Protein 6INR (pdb70)

Sequence (144 aa):
SSRQPVYHNLTIEENIINLKQKIYDNATKITNIDKGLQGSITDDQKENLLKLKENYKQLIDNQKEQLKTYKNLLNNLTIEENIINLKQKIYDNATKITNIDKGLQGSITDDQKENLLKLKENYKQLIDNQKEQLKTYKNLLNDL

Radius of gyration: 22.45 Å; Cα contacts (8 Å, |Δi|>4): 87; chains: 2; bounding box: 36×28×85 Å

B-factor: mean 47.73, std 20.03, range [15.82, 145.02]

Nearest PDB structures (foldseek):
  6inr-assembly2_B  TM=1.015E+00  e=3.223E-08  Candidatus Phytoplasma australasiaticum subsp. taiwanense
  6inr-assembly1_A  TM=9.803E-01  e=4.678E-07  Candidatus Phytoplasma australasiaticum subsp. taiwanense
  4afl-assembly2_F  TM=9.039E-01  e=8.551E-01  Homo sapiens
  5n5e-assembly1_e  TM=9.532E-01  e=1.110E+00  Pyrococcus furiosus COM1
  4wpe-assembly1_A-2  TM=5.723E-01  e=4.369E+00  Saccharomyces cerevisiae S288C

Solvent-accessible surface area: 10390 Å² total; per-residue (Å²): 171,99,166,100,67,109,155,53,34,112,60,12,83,114,54,15,96,69,10,69,103,119,0,49,87,15,0,14,79,4,2,26,8,9,91,30,30,129,44,121,50,86,112,102,82,98,83,78,39,75,110,68,44,80,77,46,84,102,79,5,85,70,18,75,122,82,12,162,77,53,131,127,88,55,117,161,66,53,0,87,78,9,12,107,67,13,99,93,115,28,150,66,17,42,57,99,18,90,94,19,53,165,28,32,158,45,122,52,91,112,107,94,93,94,82,42,74,116,83,43,83,84,40,101,97,78,25,83,84,18,120,113,51,25,136,65,9,113,78,24,41,112,34,69

Secondary structure (DSSP, 8-state):
----HHHHHHHHHHHHHHHHHHHHHHHHHHHHHHHHHHSS--SHHHHHHHHHHHHHHHHHHHHHHHHHHHHHH--/---HHHHHHHHHHHHHHHHHHHHHHHHHHHSS--SHHHHHHHHHHHHHHHHHHHHHHHHHHHHHHHHT-

Foldseek 3Di:
DPDDQVVQQVVLVVVLVVLVVLLVVLVVVLVVLVVVCPDDDDVVSNVVSVVSNVVSVVVNVVSVVVSVVSVVPRD/DDDLVVVLVVLVVLLVVLVVVLVVLVVVCPDDDDVVSNVVSVVSNVVSVVVSVVSVVVSVVSVVVVVVD

Structure (mmCIF, N/CA/C/O backbone):
data_6INR
#
_entry.id   6INR
#
_cell.length_a   65.006
_cell.length_b   65.006
_cell.length_c   193.432
_cell.angle_alpha   90.00
_cell.angle_beta   90.00
_cell.angle_gamma   120.00
#
_symmetry.space_group_name_H-M   'P 63 2 2'
#
loop_
_entity.id
_entity.type
_entity.pdbx_description
1 polymer 'Putative effector, AYWB SAP54-like protein'
2 non-polymer 'CADMIUM ION'
3 water water
#
loop_
_atom_site.group_PDB
_atom_site.id
_atom_site.type_symbol
_atom_site.label_atom_id
_atom_site.label_alt_id
_atom_site.label_comp_id
_atom_site.label_asym_id
_atom_site.label_entity_id
_atom_site.label_seq_id
_atom_site.pdbx_PDB_ins_code
_atom_site.Cartn_x
_atom_site.Cartn_y
_atom_site.Cartn_z
_atom_site.occupancy
_atom_site.B_iso_or_equiv
_atom_site.auth_seq_id
_atom_site.auth_comp_id
_atom_site.auth_asym_id
_atom_site.auth_atom_id
_atom_site.pdbx_PDB_model_num
ATOM 1 N N . SER A 1 12 ? -11.362 31.282 74.260 1.00 82.44 9 SER A N 1
ATOM 2 C CA . SER A 1 12 ? -10.101 31.783 73.604 1.00 83.26 9 SER A CA 1
ATOM 3 C C . SER A 1 12 ? -9.418 30.724 72.727 1.00 81.81 9 SER A C 1
ATOM 4 O O . SER A 1 12 ? -8.213 30.800 72.468 1.00 77.53 9 SER A O 1
ATOM 7 N N . SER A 1 13 ? -10.207 29.761 72.255 1.00 82.38 10 SER A N 1
ATOM 8 C CA . SER A 1 13 ? -9.677 28.640 71.440 1.00 81.69 10 SER A CA 1
ATOM 9 C C . SER A 1 13 ? -10.533 28.229 70.232 1.00 77.43 10 SER A C 1
ATOM 10 O O . SER A 1 13 ? -10.038 28.147 69.097 1.00 75.29 10 SER A O 1
ATOM 13 N N . ARG A 1 14 ? -11.799 27.931 70.485 1.00 69.64 11 ARG A N 1
ATOM 14 C CA . ARG A 1 14 ? -12.689 27.476 69.406 1.00 64.18 11 ARG A CA 1
ATOM 15 C C . ARG A 1 14 ? -13.264 28.642 68.621 1.00 54.13 11 ARG A C 1
ATOM 16 O O . ARG A 1 14 ? -14.134 29.358 69.100 1.00 51.69 11 ARG A O 1
ATOM 24 N N . GLN A 1 15 ? -12.743 28.805 67.411 1.00 46.41 12 GLN A N 1
ATOM 25 C CA . GLN A 1 15 ? -13.156 29.867 66.466 1.00 39.64 12 GLN A CA 1
ATOM 26 C C . GLN A 1 15 ? -13.428 29.262 65.069 1.00 37.03 12 GLN A C 1
ATOM 27 O O . GLN A 1 15 ? -12.628 29.386 64.137 1.00 34.13 12 GLN A O 1
ATOM 33 N N . PRO A 1 16 ? -14.567 28.591 64.926 1.00 33.89 13 PRO A N 1
ATOM 34 C CA . PRO A 1 16 ? -14.871 27.882 63.708 1.00 33.12 13 PRO A CA 1
ATOM 35 C C . PRO A 1 16 ? -14.944 28.743 62.439 1.00 32.07 13 PRO A C 1
ATOM 36 O O . PRO A 1 16 ? -14.415 28.333 61.416 1.00 32.74 13 PRO A O 1
ATOM 40 N N . VAL A 1 17 ? -15.601 29.897 62.482 1.00 30.10 14 VAL A N 1
ATOM 41 C CA . VAL A 1 17 ? -15.632 30.777 61.283 1.00 29.59 14 VAL A CA 1
ATOM 42 C C . VAL A 1 17 ? -14.219 31.152 60.815 1.00 28.51 14 VAL A C 1
ATOM 43 O O . VAL A 1 17 ? -13.892 30.973 59.649 1.00 26.81 14 VAL A O 1
ATOM 47 N N . TYR A 1 18 ? -13.397 31.662 61.725 1.00 27.53 15 TYR A N 1
ATOM 48 C CA . TYR A 1 18 ? -11.960 31.901 61.444 1.00 27.42 15 TYR A CA 1
ATOM 49 C C . TYR A 1 18 ? -11.297 30.682 60.788 1.00 27.96 15 TYR A C 1
ATOM 50 O O . TYR A 1 18 ? -10.654 30.772 59.726 1.00 26.31 15 TYR A O 1
ATOM 59 N N . HIS A 1 19 ? -11.487 29.540 61.430 1.00 27.41 16 HIS A N 1
ATOM 60 C CA . HIS A 1 19 ? -10.846 28.292 61.019 1.00 28.23 16 HIS A CA 1
ATOM 61 C C . HIS A 1 19 ? -11.228 27.985 59.564 1.00 25.81 16 HIS A C 1
ATOM 62 O O . HIS A 1 19 ? -10.396 27.637 58.736 1.00 22.38 16 HIS A O 1
ATOM 69 N N . ASN A 1 20 ? -12.499 28.176 59.265 1.00 25.07 17 ASN A N 1
ATOM 70 C CA . ASN A 1 20 ? -13.025 27.907 57.922 1.00 26.12 17 ASN A CA 1
ATOM 71 C C . ASN A 1 20 ? -12.590 28.877 56.842 1.00 23.48 17 ASN A C 1
ATOM 72 O O . ASN A 1 20 ? -12.490 28.500 55.695 1.00 23.14 17 ASN A O 1
ATOM 77 N N . LEU A 1 21 ? -12.355 30.129 57.194 1.00 21.56 18 LEU A N 1
ATOM 78 C CA . LEU A 1 21 ? -11.906 31.112 56.173 1.00 20.65 18 LEU A CA 1
ATOM 79 C C . LEU A 1 21 ? -10.470 30.763 55.823 1.00 18.93 18 LEU A C 1
ATOM 80 O O . LEU A 1 21 ? -10.065 30.766 54.680 1.00 18.49 18 LEU A O 1
ATOM 85 N N . THR A 1 22 ? -9.736 30.342 56.816 1.00 17.71 19 THR A N 1
ATOM 86 C CA . THR A 1 22 ? -8.383 29.902 56.566 1.00 17.65 19 THR A CA 1
ATOM 87 C C . THR A 1 22 ? -8.359 28.666 55.663 1.00 19.14 19 THR A C 1
ATOM 88 O O . THR A 1 22 ? -7.560 28.593 54.732 1.00 18.32 19 THR A O 1
ATOM 92 N N . ILE A 1 23 ? -9.235 27.702 55.930 1.00 21.05 20 ILE A N 1
ATOM 93 C CA . ILE A 1 23 ? -9.251 26.460 55.111 1.00 22.61 20 ILE A CA 1
ATOM 94 C C . ILE A 1 23 ? -9.714 26.777 53.691 1.00 22.79 20 ILE A C 1
ATOM 95 O O . ILE A 1 23 ? -9.072 26.391 52.735 1.00 22.86 20 ILE A O 1
ATOM 100 N N . GLU A 1 24 ? -10.828 27.476 53.572 1.00 23.88 21 GLU A N 1
ATOM 101 C CA . GLU A 1 24 ? -11.338 27.875 52.259 1.00 26.51 21 GLU A CA 1
ATOM 102 C C . GLU A 1 24 ? -10.298 28.557 51.391 1.00 26.62 21 GLU A C 1
ATOM 103 O O . GLU A 1 24 ? -10.251 28.308 50.191 1.00 27.13 21 GLU A O 1
ATOM 109 N N . GLU A 1 25 ? -9.469 29.411 51.986 1.00 24.71 22 GLU A N 1
ATOM 110 C CA . GLU A 1 25 ? -8.433 30.105 51.227 1.00 23.38 22 GLU A CA 1
ATOM 111 C C . GLU A 1 25 ? -7.413 29.092 50.723 1.00 21.38 22 GLU A C 1
ATOM 112 O O . GLU A 1 25 ? -6.932 29.158 49.605 1.00 19.74 22 GLU A O 1
ATOM 118 N N . ASN A 1 26 ? -7.060 28.172 51.589 1.00 20.73 23 ASN A N 1
ATOM 119 C CA . ASN A 1 26 ? -6.156 27.066 51.228 1.00 19.81 23 ASN A CA 1
ATOM 120 C C . ASN A 1 26 ? -6.702 26.231 50.074 1.00 19.35 23 ASN A C 1
ATOM 121 O O . ASN A 1 26 ? -5.973 25.778 49.189 1.00 17.42 23 ASN A O 1
ATOM 126 N N . ILE A 1 27 ? -8.007 26.085 50.069 1.00 19.53 24 ILE A N 1
ATOM 127 C CA . ILE A 1 27 ? -8.658 25.296 49.034 1.00 20.85 24 ILE A CA 1
ATOM 128 C C . ILE A 1 27 ? -8.674 25.959 47.653 1.00 21.80 24 ILE A C 1
ATOM 129 O O . ILE A 1 27 ? -8.277 25.358 46.637 1.00 21.54 24 ILE A O 1
ATOM 134 N N . ILE A 1 28 ? -9.148 27.195 47.607 1.00 21.32 25 ILE A N 1
ATOM 135 C CA . ILE A 1 28 ? -9.089 27.975 46.362 1.00 22.19 25 ILE A CA 1
ATOM 136 C C . ILE A 1 28 ? -7.690 28.084 45.783 1.00 21.35 25 ILE A C 1
ATOM 137 O O . ILE A 1 28 ? -7.500 28.021 44.571 1.00 20.46 25 ILE A O 1
ATOM 142 N N . ASN A 1 29 ? -6.714 28.286 46.649 1.00 21.47 26 ASN A N 1
ATOM 143 C CA . ASN A 1 29 ? -5.350 28.435 46.176 1.00 23.25 26 ASN A CA 1
ATOM 144 C C . ASN A 1 29 ? -4.893 27.118 45.596 1.00 22.13 26 ASN A C 1
ATOM 145 O O . ASN A 1 29 ? -4.242 27.072 44.573 1.00 20.34 26 ASN A O 1
ATOM 150 N N . LEU A 1 30 ? -5.291 26.046 46.262 1.00 22.63 27 LEU A N 1
ATOM 151 C CA . LEU A 1 30 ? -4.971 24.686 45.800 1.00 22.37 27 LEU A CA 1
ATOM 152 C C . LEU A 1 30 ? -5.601 24.375 44.442 1.00 21.84 27 LEU A C 1
ATOM 153 O O . LEU A 1 30 ? -4.965 23.822 43.560 1.00 20.64 27 LEU A O 1
ATOM 158 N N . LYS A 1 31 ? -6.867 24.700 44.311 1.00 21.09 28 LYS A N 1
ATOM 159 C CA . LYS A 1 31 ? -7.558 24.587 43.033 1.00 22.21 28 LYS A CA 1
ATOM 160 C C . LYS A 1 31 ? -6.955 25.425 41.902 1.00 22.14 28 LYS A C 1
ATOM 161 O O . LYS A 1 31 ? -6.947 25.007 40.734 1.00 21.03 28 LYS A O 1
ATOM 167 N N . GLN A 1 32 ? -6.476 26.622 42.223 1.00 22.24 29 GLN A N 1
ATOM 168 C CA . GLN A 1 32 ? -5.811 27.432 41.191 1.00 21.75 29 GLN A CA 1
ATOM 169 C C . GLN A 1 32 ? -4.518 26.786 40.757 1.00 20.50 29 GLN A C 1
ATOM 170 O O . GLN A 1 32 ? -4.129 26.903 39.602 1.00 20.44 29 GLN A O 1
ATOM 176 N N . LYS A 1 33 ? -3.822 26.156 41.694 1.00 19.09 30 LYS A N 1
ATOM 177 C CA . LYS A 1 33 ? -2.584 25.445 41.368 1.00 19.27 30 LYS A CA 1
ATOM 178 C C . LYS A 1 33 ? -2.871 24.241 40.448 1.00 19.31 30 LYS A C 1
ATOM 179 O O . LYS A 1 33 ? -2.166 23.963 39.487 1.00 19.21 30 LYS A O 1
ATOM 185 N N . ILE A 1 34 ? -3.922 23.526 40.757 1.00 19.23 31 ILE A N 1
ATOM 186 C CA . ILE A 1 34 ? -4.291 22.370 39.963 1.00 19.47 31 ILE A CA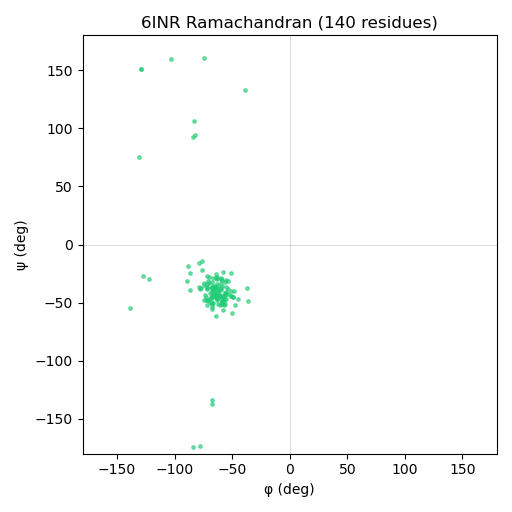 1
ATOM 187 C C . ILE A 1 34 ? -4.650 22.827 38.555 1.00 18.89 31 ILE A C 1
ATOM 188 O O . ILE A 1 34 ? -4.252 22.223 37.562 1.00 17.85 31 ILE A O 1
ATOM 193 N N . TYR A 1 35 ? -5.436 23.889 38.486 1.00 18.65 32 TYR A N 1
ATOM 194 C CA . TYR A 1 35 ? -5.793 24.488 37.175 1.00 17.86 32 TYR A CA 1
ATOM 195 C C . TYR A 1 35 ? -4.563 24.878 36.375 1.00 17.34 32 TYR A C 1
ATOM 196 O O . TYR A 1 35 ? -4.484 24.615 35.201 1.00 17.06 32 TYR A O 1
ATOM 205 N N . ASP A 1 36 ? -3.577 25.464 37.028 1.00 18.14 33 ASP A N 1
ATOM 206 C CA . ASP A 1 36 ? -2.372 25.929 36.314 1.00 19.57 33 ASP A CA 1
ATOM 207 C C . ASP A 1 36 ? -1.487 24.788 35.936 1.00 19.09 33 ASP A C 1
ATOM 208 O O . ASP A 1 36 ? -0.799 24.827 34.912 1.00 19.39 33 ASP A O 1
ATOM 213 N N . ASN A 1 37 ? -1.457 23.781 36.794 1.00 18.95 34 ASN A N 1
ATOM 214 C CA . ASN A 1 37 ? -0.664 22.579 36.476 1.00 18.82 34 ASN A CA 1
ATOM 215 C C . ASN A 1 37 ? -1.293 21.838 35.280 1.00 18.15 34 ASN A C 1
ATOM 216 O O . ASN A 1 37 ? -0.604 21.334 34.396 1.00 15.82 34 ASN A O 1
ATOM 221 N N . ALA A 1 38 ? -2.621 21.862 35.255 1.00 18.71 35 ALA A N 1
ATOM 222 C CA . ALA A 1 38 ? -3.404 21.258 34.174 1.00 19.62 35 ALA A CA 1
ATOM 223 C C . ALA A 1 38 ? -3.188 21.984 32.867 1.00 21.05 35 ALA A C 1
ATOM 224 O O . ALA A 1 38 ? -3.186 21.384 31.796 1.00 24.05 35 ALA A O 1
ATOM 226 N N . THR A 1 39 ? -3.060 23.292 32.969 1.00 21.80 36 THR A N 1
ATOM 227 C CA . THR A 1 39 ? -2.669 24.147 31.845 1.00 21.40 36 THR A CA 1
ATOM 228 C C . THR A 1 39 ? -1.268 23.786 31.375 1.00 21.57 36 THR A C 1
ATOM 229 O O . THR A 1 39 ? -1.007 23.670 30.193 1.00 22.41 36 THR A O 1
ATOM 233 N N . LYS A 1 40 ? -0.371 23.629 32.320 1.00 23.54 37 LYS A N 1
ATOM 234 C CA . LYS A 1 40 ? 1.024 23.295 32.014 1.00 27.01 37 LYS A CA 1
ATOM 235 C C . LYS A 1 40 ? 1.064 22.023 31.165 1.00 27.84 37 LYS A C 1
ATOM 236 O O . LYS A 1 40 ? 1.883 21.880 30.270 1.00 26.62 37 LYS A O 1
ATOM 242 N N . ILE A 1 41 ? 0.160 21.099 31.460 1.00 27.25 38 ILE A N 1
ATOM 243 C CA . ILE A 1 41 ? 0.184 19.787 30.795 1.00 25.24 38 ILE A CA 1
ATOM 244 C C . ILE A 1 41 ? -0.333 19.950 29.376 1.00 24.88 38 ILE A C 1
ATOM 245 O O . ILE A 1 41 ? 0.269 19.470 28.425 1.00 23.55 38 ILE A O 1
ATOM 250 N N . THR A 1 42 ? -1.456 20.631 29.227 1.00 25.15 39 THR A N 1
ATOM 251 C CA . THR A 1 42 ? -2.006 20.805 27.884 1.00 25.46 39 THR A CA 1
ATOM 252 C C . THR A 1 42 ? -1.013 21.521 26.951 1.00 26.46 39 THR A C 1
ATOM 253 O O . THR A 1 42 ? -1.009 21.300 25.729 1.00 26.94 39 THR A O 1
ATOM 257 N N . ASN A 1 43 ? -0.180 22.394 27.508 1.00 26.26 40 ASN A N 1
ATOM 258 C CA . ASN A 1 43 ? 0.831 23.096 26.655 1.00 25.36 40 ASN A CA 1
ATOM 259 C C . ASN A 1 43 ? 2.029 22.197 26.315 1.00 24.49 40 ASN A C 1
ATOM 260 O O . ASN A 1 43 ? 2.583 22.286 25.251 1.00 23.87 40 ASN A O 1
ATOM 265 N N . ILE A 1 44 ? 2.445 21.373 27.256 1.00 25.73 41 ILE A N 1
ATOM 266 C CA . ILE A 1 44 ? 3.437 20.295 26.986 1.00 27.92 41 ILE A CA 1
ATOM 267 C C . ILE A 1 44 ? 2.983 19.326 25.864 1.00 30.26 41 ILE A C 1
ATOM 268 O O . ILE A 1 44 ? 3.745 19.011 24.962 1.00 30.07 41 ILE A O 1
ATOM 273 N N . ASP A 1 45 ? 1.731 18.894 25.916 1.00 31.01 42 ASP A N 1
ATOM 274 C CA . ASP A 1 45 ? 1.148 18.127 24.821 1.00 32.34 42 ASP A CA 1
ATOM 275 C C . ASP A 1 45 ? 1.364 18.809 23.473 1.00 36.67 42 ASP A C 1
ATOM 276 O O . ASP A 1 45 ? 1.953 18.243 22.565 1.00 38.14 42 ASP A O 1
ATOM 281 N N . LYS A 1 46 ? 0.875 20.028 23.342 1.00 43.28 43 LYS A N 1
ATOM 282 C CA . LYS A 1 46 ? 1.159 20.850 22.139 1.00 45.00 43 LYS A CA 1
ATOM 283 C C . LYS A 1 46 ? 2.647 20.776 21.765 1.00 44.29 43 LYS A C 1
ATOM 284 O O . LYS A 1 46 ? 3.022 20.553 20.610 1.00 44.67 43 LYS A O 1
ATOM 290 N N . GLY A 1 47 ? 3.481 20.940 22.771 1.00 43.03 44 GLY A N 1
ATOM 291 C CA . GLY A 1 47 ? 4.934 20.970 22.578 1.00 47.79 44 GLY A CA 1
ATOM 292 C C . GLY A 1 47 ? 5.438 19.650 22.039 1.00 52.31 44 GLY A C 1
ATOM 293 O O . GLY A 1 47 ? 6.456 19.597 21.342 1.00 57.64 44 GLY A O 1
ATOM 294 N N . LEU A 1 48 ? 4.705 18.588 22.365 1.00 52.69 45 LEU A N 1
ATOM 295 C CA . LEU A 1 48 ? 5.040 17.214 21.933 1.00 50.78 45 LEU A CA 1
ATOM 296 C C . LEU A 1 48 ? 4.700 16.957 20.462 1.00 53.43 45 LEU A C 1
ATOM 297 O O . LEU A 1 48 ? 5.253 16.060 19.836 1.00 54.77 45 LEU A O 1
ATOM 302 N N . GLN A 1 49 ? 3.782 17.758 19.935 1.00 60.76 46 GLN A N 1
ATOM 303 C CA . GLN A 1 49 ? 3.349 17.702 18.503 1.00 61.70 46 GLN A CA 1
ATOM 304 C C . GLN A 1 49 ? 4.316 18.371 17.534 1.00 64.70 46 GLN A C 1
ATOM 305 O O . GLN A 1 49 ? 4.202 18.193 16.329 1.00 65.76 46 GLN A O 1
ATOM 311 N N . GLY A 1 50 ? 5.217 19.186 18.063 1.00 70.69 47 GLY A N 1
ATOM 312 C CA . GLY A 1 50 ? 6.119 19.992 17.223 1.00 74.18 47 GLY A CA 1
ATOM 313 C C . GLY A 1 50 ? 7.367 19.272 16.739 1.00 73.34 47 GLY A C 1
ATOM 314 O O . GLY A 1 50 ? 7.543 18.066 16.935 1.00 69.48 47 GLY A O 1
ATOM 315 N N . SER A 1 51 ? 8.220 20.049 16.085 1.00 75.02 48 SER A N 1
ATOM 316 C CA . SER A 1 51 ? 9.506 19.556 15.565 1.00 74.65 48 SER A CA 1
ATOM 317 C C . SER A 1 51 ? 10.558 19.544 16.671 1.00 72.99 48 SER A C 1
ATOM 318 O O . SER A 1 51 ? 11.229 20.547 16.950 1.00 65.33 48 SER A O 1
ATOM 321 N N . ILE A 1 52 ? 10.688 18.386 17.296 1.00 72.39 49 ILE A N 1
ATOM 322 C CA . ILE A 1 52 ? 11.586 18.237 18.437 1.00 72.75 49 ILE A CA 1
ATOM 323 C C . ILE A 1 52 ? 12.486 17.036 18.229 1.00 70.70 49 ILE A C 1
ATOM 324 O O . ILE A 1 52 ? 12.113 16.063 17.584 1.00 64.74 49 ILE A O 1
ATOM 329 N N . THR A 1 53 ? 13.667 17.118 18.815 1.00 73.34 50 THR A N 1
ATOM 330 C CA . THR A 1 53 ? 14.655 16.030 18.774 1.00 76.89 50 THR A CA 1
ATOM 331 C C . THR A 1 53 ? 14.151 14.827 19.571 1.00 82.24 50 THR A C 1
ATOM 332 O O . THR A 1 53 ? 13.000 14.398 19.440 1.00 86.24 50 THR A O 1
ATOM 336 N N . ASP A 1 54 ? 15.023 14.280 20.395 1.00 85.39 51 ASP A N 1
ATOM 337 C CA . ASP A 1 54 ? 14.672 13.125 21.214 1.00 89.23 51 ASP A CA 1
ATOM 338 C C . ASP A 1 54 ? 14.993 13.389 22.658 1.00 86.45 51 ASP A C 1
ATOM 339 O O . ASP A 1 54 ? 14.395 12.812 23.552 1.00 82.63 51 ASP A O 1
ATOM 344 N N . ASP A 1 55 ? 15.975 14.248 22.869 1.00 87.52 52 ASP A N 1
ATOM 345 C CA . ASP A 1 55 ? 16.283 14.745 24.208 1.00 89.67 52 ASP A CA 1
ATOM 346 C C . ASP A 1 55 ? 15.124 15.616 24.635 1.00 85.59 52 ASP A C 1
ATOM 347 O O . ASP A 1 55 ? 14.712 15.631 25.795 1.00 87.56 52 ASP A O 1
ATOM 352 N N . GLN A 1 56 ? 14.598 16.335 23.656 1.00 77.23 53 GLN A N 1
ATOM 353 C CA . GLN A 1 56 ? 13.470 17.245 23.880 1.00 74.77 53 GLN A CA 1
ATOM 354 C C . GLN A 1 56 ? 12.215 16.462 24.220 1.00 68.05 53 GLN A C 1
ATOM 355 O O . GLN A 1 56 ? 11.576 16.693 25.246 1.00 70.80 53 GLN A O 1
ATOM 361 N N . LYS A 1 57 ? 11.881 15.523 23.352 1.00 62.58 54 LYS A N 1
ATOM 362 C CA . LYS A 1 57 ? 10.723 14.642 23.570 1.00 61.41 54 LYS A CA 1
ATOM 363 C C . LYS A 1 57 ? 10.860 13.917 24.900 1.00 59.07 54 LYS A C 1
ATOM 364 O O . LYS A 1 57 ? 9.885 13.657 25.583 1.00 54.81 54 LYS A O 1
ATOM 370 N N . GLU A 1 58 ? 12.097 13.630 25.267 1.00 61.32 55 GLU A N 1
ATOM 371 C CA . GLU A 1 58 ? 12.393 12.861 26.481 1.00 64.20 55 GLU A CA 1
ATOM 372 C C . GLU A 1 58 ? 12.021 13.661 27.714 1.00 62.09 55 GLU A C 1
ATOM 373 O O . GLU A 1 58 ? 11.403 13.135 28.640 1.00 57.70 55 GLU A O 1
ATOM 379 N N . ASN A 1 59 ? 12.392 14.935 27.704 1.00 61.25 56 ASN A N 1
ATOM 380 C CA . ASN A 1 59 ? 12.132 15.847 28.853 1.00 58.31 56 ASN A CA 1
ATOM 381 C C . ASN A 1 59 ? 10.716 16.389 28.963 1.00 49.28 56 ASN A C 1
ATOM 382 O O . ASN A 1 59 ? 10.176 16.518 30.060 1.00 45.69 56 ASN A O 1
ATOM 387 N N . LEU A 1 60 ? 10.102 16.663 27.828 1.00 45.08 57 LEU A N 1
ATOM 388 C CA . LEU A 1 60 ? 8.674 17.007 27.829 1.00 45.06 57 LEU A CA 1
ATOM 389 C C . LEU A 1 60 ? 7.834 15.908 28.450 1.00 43.78 57 LEU A C 1
ATOM 390 O O . LEU A 1 60 ? 6.744 16.146 28.943 1.00 47.82 57 LEU A O 1
ATOM 395 N N . LEU A 1 61 ? 8.355 14.698 28.442 1.00 43.24 58 LEU A N 1
ATOM 396 C CA . LEU A 1 61 ? 7.580 13.557 28.945 1.00 41.85 58 LEU A CA 1
ATOM 397 C C . LEU A 1 61 ? 7.802 13.376 30.430 1.00 39.79 58 LEU A C 1
ATOM 398 O O . LEU A 1 61 ? 6.927 12.922 31.145 1.00 37.11 58 LEU A O 1
ATOM 403 N N . LYS A 1 62 ? 9.001 13.729 30.867 1.00 41.69 59 LYS A N 1
ATOM 404 C CA . LYS A 1 62 ? 9.359 13.731 32.298 1.00 46.06 59 LYS A CA 1
ATOM 405 C C . LYS A 1 62 ? 8.589 14.823 33.057 1.00 43.66 59 LYS A C 1
ATOM 406 O O . LYS A 1 62 ? 8.039 14.582 34.130 1.00 43.03 59 LYS A O 1
ATOM 412 N N . LEU A 1 63 ? 8.566 16.017 32.466 1.00 40.09 60 LEU A N 1
ATOM 413 C CA . LEU A 1 63 ? 7.794 17.159 32.992 1.00 37.52 60 LEU A CA 1
ATOM 414 C C . LEU A 1 63 ? 6.341 16.790 33.109 1.00 34.94 60 LEU A C 1
ATOM 415 O O . LEU A 1 63 ? 5.698 17.022 34.124 1.00 34.78 60 LEU A O 1
ATOM 420 N N . LYS A 1 64 ? 5.826 16.194 32.050 1.00 33.98 61 LYS A N 1
ATOM 421 C CA . LYS A 1 64 ? 4.408 15.871 32.015 1.00 34.54 61 LYS A CA 1
ATOM 422 C C . LYS A 1 64 ? 4.093 14.941 33.181 1.00 36.80 61 LYS A C 1
ATOM 423 O O . LYS A 1 64 ? 3.025 15.007 33.798 1.00 36.06 61 LYS A O 1
ATOM 429 N N . GLU A 1 65 ? 5.070 14.106 33.505 1.00 39.50 62 GLU A N 1
ATOM 430 C CA . GLU A 1 65 ? 4.894 13.104 34.560 1.00 40.99 62 GLU A CA 1
ATOM 431 C C . GLU A 1 65 ? 4.911 13.784 35.916 1.00 38.67 62 GLU A C 1
ATOM 432 O O . GLU A 1 65 ? 4.063 13.527 36.770 1.00 37.02 62 GLU A O 1
ATOM 438 N N . ASN A 1 66 ? 5.850 14.704 36.074 1.00 37.38 63 ASN A N 1
ATOM 439 C CA . ASN A 1 66 ? 5.938 15.510 37.306 1.00 36.19 63 ASN A CA 1
ATOM 440 C C . ASN A 1 66 ? 4.652 16.282 37.603 1.00 32.91 63 ASN A C 1
ATOM 441 O O . ASN A 1 66 ? 4.169 16.304 38.738 1.00 32.23 63 ASN A O 1
ATOM 446 N N . TYR A 1 67 ? 4.098 16.892 36.570 1.00 31.43 64 TYR A N 1
ATOM 447 C CA . TYR A 1 67 ? 2.843 17.652 36.703 1.00 32.17 64 TYR A CA 1
ATOM 448 C C . TYR A 1 67 ? 1.639 16.800 37.011 1.00 31.82 64 TYR A C 1
ATOM 449 O O . TYR A 1 67 ? 0.736 17.223 37.709 1.00 32.15 64 TYR A O 1
ATOM 458 N N . LYS A 1 68 ? 1.624 15.587 36.510 1.00 34.80 65 LYS A N 1
ATOM 459 C CA . LYS A 1 68 ? 0.496 14.687 36.803 1.00 37.86 65 LYS A CA 1
ATOM 460 C C . LYS A 1 68 ? 0.581 14.237 38.255 1.00 35.31 65 LYS A C 1
ATOM 461 O O . LYS A 1 68 ? -0.425 14.128 38.937 1.00 34.55 65 LYS A O 1
ATOM 467 N N . GLN A 1 69 ? 1.795 13.988 38.720 1.00 35.94 66 GLN A N 1
ATOM 468 C CA . GLN A 1 69 ? 2.014 13.566 40.124 1.00 37.50 66 GLN A CA 1
ATOM 469 C C . GLN A 1 69 ? 1.679 14.696 41.076 1.00 33.95 66 GLN A C 1
ATOM 470 O O . GLN A 1 69 ? 1.085 14.502 42.116 1.00 30.44 66 GLN A O 1
ATOM 476 N N . LEU A 1 70 ? 2.084 15.886 40.670 1.00 32.13 67 LEU A N 1
ATOM 477 C CA . LEU A 1 70 ? 1.790 17.130 41.390 1.00 28.81 67 LEU A CA 1
ATOM 478 C C . LEU A 1 70 ? 0.288 17.287 41.498 1.00 26.09 67 LEU A C 1
ATOM 479 O O . LEU A 1 70 ? -0.246 17.520 42.570 1.00 26.61 67 LEU A O 1
ATOM 484 N N . ILE A 1 71 ? -0.401 17.123 40.383 1.00 24.64 68 ILE A N 1
ATOM 485 C CA . ILE A 1 71 ? -1.855 17.303 40.377 1.00 25.12 68 ILE A CA 1
ATOM 486 C C . ILE A 1 71 ? -2.465 16.252 41.287 1.00 27.72 68 ILE A C 1
ATOM 487 O O . ILE A 1 71 ? -3.497 16.458 41.932 1.00 29.33 68 ILE A O 1
ATOM 492 N N . ASP A 1 72 ? -1.779 15.124 41.367 1.00 30.36 69 ASP A N 1
ATOM 493 C CA . ASP A 1 72 ? -2.285 13.949 42.087 1.00 32.31 69 ASP A CA 1
ATOM 494 C C . ASP A 1 72 ? -2.316 14.176 43.571 1.00 29.53 69 ASP A C 1
ATOM 495 O O . ASP A 1 72 ? -3.304 13.871 44.216 1.00 26.49 69 ASP A O 1
ATOM 500 N N . ASN A 1 73 ? -1.211 14.703 44.094 1.00 30.73 70 ASN A N 1
ATOM 501 C CA . ASN A 1 73 ? -1.108 15.107 45.518 1.00 32.34 70 ASN A CA 1
ATOM 502 C C . ASN A 1 73 ? -2.112 16.168 45.859 1.00 28.02 70 ASN A C 1
ATOM 503 O O . ASN A 1 73 ? -2.761 16.112 46.886 1.00 24.49 70 ASN A O 1
ATOM 508 N N . GLN A 1 74 ? -2.216 17.147 44.971 1.00 26.04 71 GLN A N 1
ATOM 509 C CA . GLN A 1 74 ? -3.037 18.326 45.246 1.00 24.52 71 GLN A CA 1
ATOM 510 C C . GLN A 1 74 ? -4.479 17.927 45.375 1.00 25.99 71 GLN A C 1
ATOM 511 O O . GLN A 1 74 ? -5.188 18.441 46.228 1.00 26.50 71 GLN A O 1
ATOM 517 N N . LYS A 1 75 ? -4.896 16.959 44.578 1.00 29.31 72 LYS A N 1
ATOM 518 C CA . LYS A 1 75 ? -6.268 16.438 44.722 1.00 32.64 72 LYS A CA 1
ATOM 519 C C . LYS A 1 75 ? -6.423 15.643 46.018 1.00 32.64 72 LYS A C 1
ATOM 520 O O . LYS A 1 75 ? -7.465 15.643 46.663 1.00 33.18 72 LYS A O 1
ATOM 526 N N . GLU A 1 76 ? -5.353 14.990 46.412 1.00 36.30 73 GLU A N 1
ATOM 527 C CA . GLU A 1 76 ? -5.279 14.362 47.752 1.00 40.44 73 GLU A CA 1
ATOM 528 C C . GLU A 1 76 ? -5.486 15.402 48.872 1.00 38.24 73 GLU A C 1
ATOM 529 O O . GLU A 1 76 ? -6.362 15.260 49.739 1.00 39.76 73 GLU A O 1
ATOM 535 N N . GLN A 1 77 ? -4.651 16.438 48.849 1.00 36.30 74 GLN A N 1
ATOM 536 C CA . GLN A 1 77 ? -4.708 17.542 49.850 1.00 35.82 74 GLN A CA 1
ATOM 537 C C . GLN A 1 77 ? -6.060 18.147 49.871 1.00 31.82 74 GLN A C 1
ATOM 538 O O . GLN A 1 77 ? -6.601 18.467 50.899 1.00 29.37 74 GLN A O 1
ATOM 544 N N . LEU A 1 78 ? -6.582 18.321 48.684 1.00 31.04 75 LEU A N 1
ATOM 545 C CA . LEU A 1 78 ? -7.881 18.932 48.508 1.00 35.17 75 LEU A CA 1
ATOM 546 C C . LEU A 1 78 ? -8.879 18.142 49.335 1.00 38.56 75 LEU A C 1
ATOM 547 O O . LEU A 1 78 ? -9.707 18.696 50.072 1.00 39.09 75 LEU A O 1
ATOM 552 N N . LYS A 1 79 ? -8.731 16.825 49.265 1.00 42.51 76 LYS A N 1
ATOM 553 C CA . LYS A 1 79 ? -9.632 15.910 49.992 1.00 43.39 76 LYS A CA 1
ATOM 554 C C . LYS A 1 79 ? -9.509 16.136 51.486 1.00 38.47 76 LYS A C 1
ATOM 555 O O . LYS A 1 79 ? -10.503 16.304 52.193 1.00 37.84 76 LYS A O 1
ATOM 561 N N . THR A 1 80 ? -8.272 16.125 51.952 1.00 33.77 77 THR A N 1
ATOM 562 C CA . THR A 1 80 ? -7.986 16.347 53.376 1.00 32.50 77 THR A CA 1
ATOM 563 C C . THR A 1 80 ? -8.520 17.701 53.867 1.00 35.14 77 THR A C 1
ATOM 564 O O . THR A 1 80 ? -9.105 17.803 54.954 1.00 35.41 77 THR A O 1
ATOM 568 N N . TYR A 1 81 ? -8.303 18.740 53.062 1.00 34.31 78 TYR A N 1
ATOM 569 C CA . TYR A 1 81 ? -8.771 20.099 53.429 1.00 34.50 78 TYR A CA 1
ATOM 570 C C . TYR A 1 81 ? -10.274 20.116 53.588 1.00 37.21 78 TYR A C 1
ATOM 571 O O . TYR A 1 81 ? -10.792 20.703 54.517 1.00 35.94 78 TYR A O 1
ATOM 580 N N . LYS A 1 82 ? -10.965 19.479 52.654 1.00 44.61 79 LYS A N 1
ATOM 581 C CA . LYS A 1 82 ? -12.448 19.403 52.710 1.00 49.85 79 LYS A CA 1
ATOM 582 C C . LYS A 1 82 ? -12.912 18.636 53.953 1.00 49.16 79 LYS A C 1
ATOM 583 O O . LYS A 1 82 ? -13.925 18.964 54.536 1.00 48.62 79 LYS A O 1
ATOM 589 N N . ASN A 1 83 ? -12.137 17.638 54.367 1.00 50.50 80 ASN A N 1
ATOM 590 C CA . ASN A 1 83 ? -12.423 16.887 55.617 1.00 52.15 80 ASN A CA 1
ATOM 591 C C . ASN A 1 83 ? -12.435 17.868 56.788 1.00 51.67 80 ASN A C 1
ATOM 592 O O . ASN A 1 83 ? -13.367 17.917 57.592 1.00 53.59 80 ASN A O 1
ATOM 597 N N . LEU A 1 84 ? -11.361 18.640 56.847 1.00 47.62 81 LEU A N 1
ATOM 598 C CA . LEU A 1 84 ? -11.114 19.613 57.932 1.00 45.89 81 LEU A CA 1
ATOM 599 C C . LEU A 1 84 ? -12.233 20.604 58.182 1.00 46.51 81 LEU A C 1
ATOM 600 O O . LEU A 1 84 ? -12.549 20.898 59.324 1.00 49.42 81 LEU A O 1
ATOM 605 N N . LEU A 1 85 ? -12.809 21.128 57.111 1.00 48.01 82 LEU A N 1
ATOM 606 C CA . LEU A 1 85 ? -13.831 22.205 57.225 1.00 48.11 82 LEU A CA 1
ATOM 607 C C . LEU A 1 85 ? -14.790 22.000 58.411 1.00 52.95 82 LEU A C 1
ATOM 608 O O . LEU A 1 85 ? -15.317 20.900 58.612 1.00 49.50 82 LEU A O 1
ATOM 613 N N . ASN A 1 86 ? -14.982 23.091 59.165 1.00 56.63 83 ASN A N 1
ATOM 614 C CA . ASN A 1 86 ? -15.841 23.164 60.386 1.00 56.68 83 ASN A CA 1
ATOM 615 C C . ASN A 1 86 ? -15.061 22.978 61.686 1.00 57.90 83 ASN A C 1
ATOM 616 O O . ASN A 1 86 ? -14.907 23.920 62.460 1.00 54.66 83 ASN A O 1
ATOM 621 N N . ASN B 1 20 ? 1.546 29.974 25.240 1.00 64.76 17 ASN B N 1
ATOM 622 C CA . ASN B 1 20 ? 0.973 29.458 26.515 1.00 61.97 17 ASN B CA 1
ATOM 623 C C . ASN B 1 20 ? -0.475 29.924 26.665 1.00 55.20 17 ASN B C 1
ATOM 624 O O . ASN B 1 20 ? -0.742 31.069 27.033 1.00 56.00 17 ASN B O 1
ATOM 629 N N . LEU B 1 21 ? -1.385 29.014 26.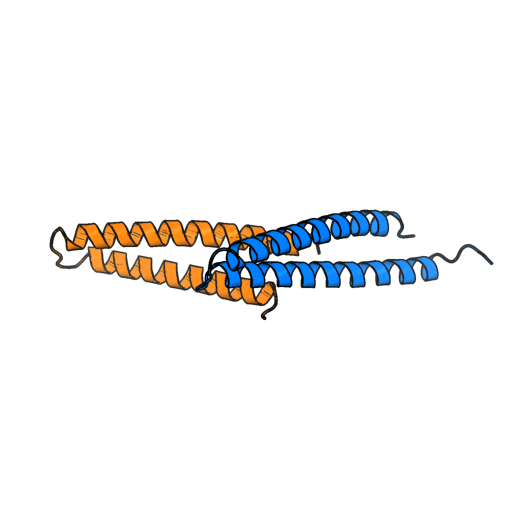332 1.00 45.07 18 LEU B N 1
ATOM 630 C CA . LEU B 1 21 ? -2.826 29.178 26.556 1.00 36.79 18 LEU B CA 1
ATOM 631 C C . LEU B 1 21 ? -3.246 28.348 27.768 1.00 32.17 18 LEU B C 1
ATOM 632 O O . LEU B 1 21 ? -2.561 27.418 28.158 1.00 29.81 18 LEU B O 1
ATOM 637 N N . THR B 1 22 ? -4.382 28.699 28.351 1.00 28.44 19 THR B N 1
ATOM 638 C CA . THR B 1 22 ? -4.926 27.983 29.505 1.00 25.00 19 THR B CA 1
ATOM 639 C C . THR B 1 22 ? -5.497 26.662 29.000 1.00 24.58 19 THR B C 1
ATOM 640 O O . THR B 1 22 ? -5.742 26.516 27.816 1.00 23.28 19 THR B O 1
ATOM 644 N N . ILE B 1 23 ? -5.677 25.703 29.905 1.00 24.54 20 ILE B N 1
ATOM 645 C CA . ILE B 1 23 ? -6.316 24.425 29.583 1.00 23.13 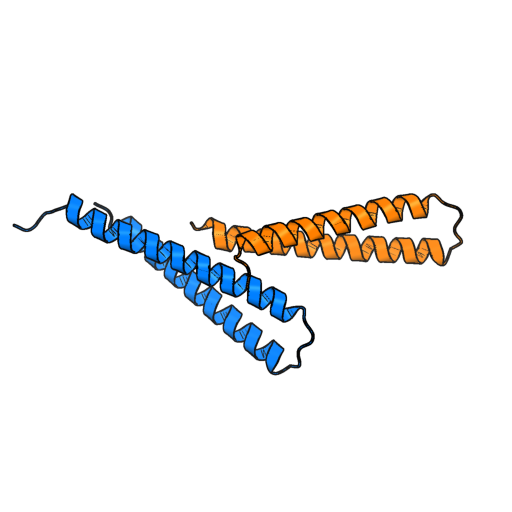20 ILE B CA 1
ATOM 646 C C . ILE B 1 23 ? -7.630 24.684 28.873 1.00 23.37 20 ILE B C 1
ATOM 647 O O . ILE B 1 23 ? -7.945 24.055 27.883 1.00 23.22 20 ILE B O 1
ATOM 652 N N . GLU B 1 24 ? -8.412 25.626 29.353 1.00 24.30 21 GLU B N 1
ATOM 653 C CA . GLU B 1 24 ? -9.730 25.815 28.721 1.00 26.06 21 GLU B CA 1
ATOM 654 C C . GLU B 1 24 ? -9.608 26.290 27.280 1.00 27.47 21 GLU B C 1
ATOM 655 O O . GLU B 1 24 ? -10.387 25.912 26.422 1.00 28.02 21 GLU B O 1
ATOM 661 N N . GLU B 1 25 ? -8.611 27.113 27.024 1.00 29.44 22 GLU B N 1
ATOM 662 C CA . GLU B 1 25 ? -8.354 27.579 25.652 1.00 30.46 22 GLU B CA 1
ATOM 663 C C . GLU B 1 25 ? -7.854 26.478 24.756 1.00 30.32 22 GLU B C 1
ATOM 664 O O . GLU B 1 25 ? -8.261 26.395 23.614 1.00 33.31 22 GLU B O 1
ATOM 670 N N . ASN B 1 26 ? -6.958 25.651 25.283 1.00 28.84 23 ASN B N 1
ATOM 671 C CA . ASN B 1 26 ? -6.517 24.461 24.575 1.00 27.46 23 ASN B CA 1
ATOM 672 C C . ASN B 1 26 ? -7.718 23.535 24.295 1.00 27.82 23 ASN B C 1
ATOM 673 O O . ASN B 1 26 ? -7.787 22.872 23.270 1.00 31.29 23 ASN B O 1
ATOM 678 N N . ILE B 1 27 ? -8.715 23.575 25.148 1.00 28.45 24 ILE B N 1
ATOM 679 C CA . ILE B 1 27 ? -9.910 22.720 24.971 1.00 30.59 24 ILE B CA 1
ATOM 680 C C . ILE B 1 27 ? -10.754 23.244 23.813 1.00 32.40 24 ILE B C 1
ATOM 681 O O . ILE B 1 27 ? -11.201 22.496 22.959 1.00 32.53 24 ILE B O 1
ATOM 686 N N . ILE B 1 28 ? -10.936 24.543 23.794 1.00 32.61 25 ILE B N 1
ATOM 687 C CA . ILE B 1 28 ? -11.657 25.165 22.697 1.00 33.65 25 ILE B CA 1
ATOM 688 C C . ILE B 1 28 ? -10.984 24.879 21.362 1.00 33.14 25 ILE B C 1
ATOM 689 O O . ILE B 1 28 ? -11.626 24.460 20.420 1.00 29.52 25 ILE B O 1
ATOM 694 N N . ASN B 1 29 ? -9.682 25.101 21.299 1.00 33.73 26 ASN B N 1
ATOM 695 C CA . ASN B 1 29 ? -8.914 24.744 20.082 1.00 35.05 26 ASN B CA 1
ATOM 696 C C . ASN B 1 29 ? -9.035 23.270 19.712 1.00 34.76 26 ASN B C 1
ATOM 697 O O . ASN B 1 29 ? -9.318 22.936 18.575 1.00 34.91 26 ASN B O 1
ATOM 702 N N . LEU B 1 30 ? -8.834 22.391 20.683 1.00 34.25 27 LEU B N 1
ATOM 703 C CA . LEU B 1 30 ? -9.007 20.937 20.448 1.00 34.25 27 LEU B CA 1
ATOM 704 C C . LEU B 1 30 ? -10.375 20.640 19.855 1.00 34.35 27 LEU B C 1
ATOM 705 O O . LEU B 1 30 ? -10.520 19.777 18.991 1.00 32.42 27 LEU B O 1
ATOM 710 N N . LYS B 1 31 ? -11.373 21.366 20.328 1.00 34.58 28 LYS B N 1
ATOM 711 C CA . LYS B 1 31 ? -12.735 21.180 19.825 1.00 37.86 28 LYS B CA 1
ATOM 712 C C . LYS B 1 31 ? -12.879 21.724 18.400 1.00 37.57 28 LYS B C 1
ATOM 713 O O . LYS B 1 31 ? -13.610 21.191 17.582 1.00 34.77 28 LYS B O 1
ATOM 719 N N . GLN B 1 32 ? -12.145 22.787 18.125 1.00 38.57 29 GLN B N 1
ATOM 720 C CA . GLN B 1 32 ? -12.103 23.399 16.785 1.00 40.38 29 GLN B CA 1
ATOM 721 C C . GLN B 1 32 ? -11.498 22.444 15.755 1.00 40.98 29 GLN B C 1
ATOM 722 O O . GLN B 1 32 ? -11.954 22.350 14.625 1.00 42.01 29 GLN B O 1
ATOM 728 N N . LYS B 1 33 ? -10.414 21.798 16.157 1.00 39.57 30 LYS B N 1
ATOM 729 C CA . LYS B 1 33 ? -9.750 20.798 15.327 1.00 37.49 30 LYS B CA 1
ATOM 730 C C . LYS B 1 33 ? -10.688 19.633 15.045 1.00 35.49 30 LYS B C 1
ATOM 731 O O . LYS B 1 33 ? -10.800 19.115 13.931 1.00 34.74 30 LYS B O 1
ATOM 737 N N . ILE B 1 34 ? -11.382 19.228 16.080 1.00 36.46 31 ILE B N 1
ATOM 738 C CA . ILE B 1 34 ? -12.310 18.110 15.937 1.00 41.37 31 ILE B CA 1
ATOM 739 C C . ILE B 1 34 ? -13.408 18.484 14.943 1.00 43.71 31 ILE B C 1
ATOM 740 O O . ILE B 1 34 ? -13.825 17.675 14.110 1.00 43.56 31 ILE B O 1
ATOM 745 N N . TYR B 1 35 ? -13.822 19.739 15.021 1.00 47.75 32 TYR B N 1
ATOM 746 C CA . TYR B 1 35 ? -14.857 20.281 14.131 1.00 50.72 32 TYR B CA 1
ATOM 747 C C . TYR B 1 35 ? -14.385 20.348 12.689 1.00 46.11 32 TYR B C 1
ATOM 748 O O . TYR B 1 35 ? -15.092 19.908 11.798 1.00 44.62 32 TYR B O 1
ATOM 757 N N . ASP B 1 36 ? -13.215 20.938 12.483 1.00 43.27 33 ASP B N 1
ATOM 758 C CA . ASP B 1 36 ? -12.596 21.028 11.146 1.00 43.18 33 ASP B CA 1
ATOM 759 C C . ASP B 1 36 ? -12.323 19.663 10.517 1.00 43.24 33 ASP B C 1
ATOM 760 O O . ASP B 1 36 ? -12.493 19.488 9.318 1.00 42.58 33 ASP B O 1
ATOM 765 N N . ASN B 1 37 ? -11.890 18.703 11.314 1.00 43.21 34 ASN B N 1
ATOM 766 C CA . ASN B 1 37 ? -11.680 17.348 10.782 1.00 42.35 34 ASN B CA 1
ATOM 767 C C . ASN B 1 37 ? -13.008 16.730 10.331 1.00 41.18 34 ASN B C 1
ATOM 768 O O . ASN B 1 37 ? -13.081 16.066 9.299 1.00 40.56 34 ASN B O 1
ATOM 773 N N . ALA B 1 38 ? -14.055 16.991 11.089 1.00 41.49 35 ALA B N 1
ATOM 774 C CA . ALA B 1 38 ? -15.394 16.464 10.744 1.00 47.81 35 ALA B CA 1
ATOM 775 C C . ALA B 1 38 ? -15.908 17.097 9.443 1.00 49.55 35 ALA B C 1
ATOM 776 O O . ALA B 1 38 ? -16.663 16.507 8.699 1.00 47.96 35 ALA B O 1
ATOM 778 N N . THR B 1 39 ? -15.463 18.317 9.195 1.00 55.08 36 THR B N 1
ATOM 779 C CA . THR B 1 39 ? -15.743 19.025 7.934 1.00 56.39 36 THR B CA 1
ATOM 780 C C . THR B 1 39 ? -14.955 18.389 6.791 1.00 57.35 36 THR B C 1
ATOM 781 O O . THR B 1 39 ? -15.498 18.106 5.7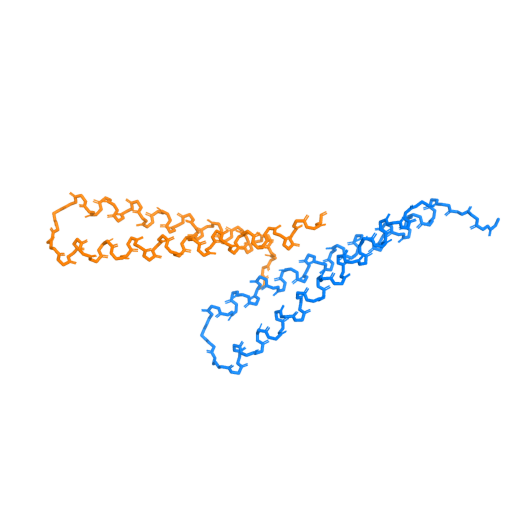34 1.00 62.00 36 THR B O 1
ATOM 785 N N . LYS B 1 40 ? -13.671 18.155 7.019 1.00 55.91 37 LYS B N 1
ATOM 786 C CA . LYS B 1 40 ? -12.831 17.480 6.015 1.00 55.25 37 LYS B CA 1
ATOM 787 C C . LYS B 1 40 ? -13.476 16.161 5.605 1.00 53.40 37 LYS B C 1
ATOM 788 O O . LYS B 1 40 ? -13.344 15.723 4.467 1.00 52.49 37 LYS B O 1
ATOM 794 N N . ILE B 1 41 ? -14.185 15.543 6.539 1.00 52.12 38 ILE B N 1
ATOM 795 C CA . ILE B 1 41 ? -14.789 14.232 6.279 1.00 54.87 38 ILE B CA 1
ATOM 796 C C . ILE B 1 41 ? -16.077 14.323 5.447 1.00 60.61 38 ILE B C 1
ATOM 797 O O . ILE B 1 41 ? -16.324 13.470 4.578 1.00 60.29 38 ILE B O 1
ATOM 802 N N . THR B 1 42 ? -16.890 15.343 5.708 1.00 62.75 39 THR B N 1
ATOM 803 C CA . THR B 1 42 ? -18.121 15.547 4.916 1.00 62.43 39 THR B CA 1
ATOM 804 C C . THR B 1 42 ? -17.765 16.032 3.507 1.00 63.23 39 THR B C 1
ATOM 805 O O . THR B 1 42 ? -18.506 15.813 2.548 1.00 63.65 39 THR B O 1
ATOM 809 N N . ASN B 1 43 ? -16.623 16.694 3.402 1.00 59.24 40 ASN B N 1
ATOM 810 C CA . ASN B 1 43 ? -16.101 17.098 2.092 1.00 63.48 40 ASN B CA 1
ATOM 811 C C . ASN B 1 43 ? -15.578 15.905 1.280 1.00 66.95 40 ASN B C 1
ATOM 812 O O . ASN B 1 43 ? -15.720 15.851 0.055 1.00 65.42 40 ASN B O 1
ATOM 817 N N . ILE B 1 44 ? -14.960 14.961 1.976 1.00 67.12 41 ILE B N 1
ATOM 818 C CA . ILE B 1 44 ? -14.446 13.735 1.339 1.00 68.45 41 ILE B CA 1
ATOM 819 C C . ILE B 1 44 ? -15.608 12.908 0.804 1.00 71.81 41 ILE B C 1
ATOM 820 O O . ILE B 1 44 ? -15.564 12.376 -0.305 1.00 71.46 41 ILE B O 1
ATOM 825 N N . ASP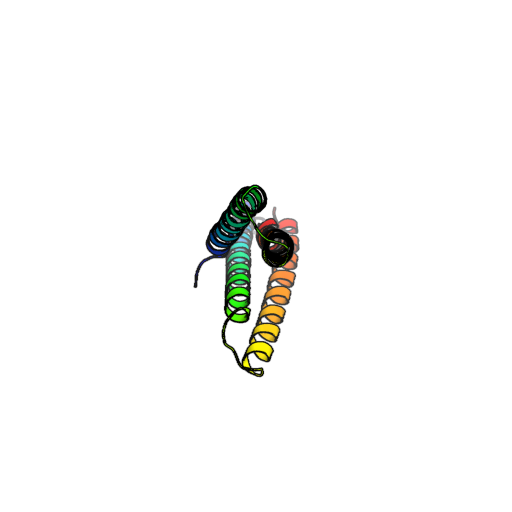 B 1 45 ? -16.642 12.790 1.615 1.00 77.12 42 ASP B N 1
ATOM 826 C CA . ASP B 1 45 ? -17.842 12.050 1.197 1.00 81.02 42 ASP B CA 1
ATOM 827 C C . ASP B 1 45 ? -18.432 12.598 -0.103 1.00 79.33 42 ASP B C 1
ATOM 828 O O . ASP B 1 45 ? -18.637 11.857 -1.069 1.00 81.16 42 ASP B O 1
ATOM 833 N N . LYS B 1 46 ? -18.644 13.905 -0.128 1.00 77.28 43 LYS B N 1
ATOM 834 C CA . LYS B 1 46 ? -19.056 14.605 -1.359 1.00 77.21 43 LYS B CA 1
ATOM 835 C C . LYS B 1 46 ? -18.146 14.205 -2.521 1.00 72.48 43 LYS B C 1
ATOM 836 O O . LYS B 1 46 ? -18.603 13.885 -3.604 1.00 73.78 43 LYS B O 1
ATOM 842 N N . GLY B 1 47 ? -16.852 14.182 -2.248 1.00 69.50 44 GLY B N 1
ATOM 843 C CA . GLY B 1 47 ? -15.828 13.826 -3.252 1.00 67.47 44 GLY B CA 1
ATOM 844 C C . GLY B 1 47 ? -15.929 12.392 -3.752 1.00 66.87 44 GLY B C 1
ATOM 845 O O . GLY B 1 47 ? -15.568 12.083 -4.883 1.00 67.62 44 GLY B O 1
ATOM 846 N N . LEU B 1 48 ? -16.434 11.529 -2.885 1.00 68.54 45 LEU B N 1
ATOM 847 C CA . LEU B 1 48 ? -16.647 10.104 -3.203 1.00 70.66 45 LEU B CA 1
ATOM 848 C C . LEU B 1 48 ? -17.875 9.879 -4.098 1.00 76.74 45 LEU B C 1
ATOM 849 O O . LEU B 1 48 ? -18.056 8.809 -4.677 1.00 77.43 45 LEU B O 1
ATOM 854 N N . GLN B 1 49 ? -18.699 10.913 -4.202 1.00 82.01 46 GLN B N 1
ATOM 855 C CA . GLN B 1 49 ? -19.918 10.906 -5.038 1.00 86.72 46 GLN B CA 1
ATOM 856 C C . GLN B 1 49 ? -19.654 11.349 -6.479 1.00 91.10 46 GLN B C 1
ATOM 857 O O . GLN B 1 49 ? -20.445 11.091 -7.392 1.00 95.35 46 GLN B O 1
ATOM 863 N N . GLY B 1 50 ? -18.534 12.021 -6.673 1.00 90.63 47 GLY B N 1
ATOM 864 C CA . GLY B 1 50 ? -18.168 12.536 -7.994 1.00 90.92 47 GLY B CA 1
ATOM 865 C C . GLY B 1 50 ? -17.596 11.503 -8.954 1.00 93.65 47 GLY B C 1
ATOM 866 O O . GLY B 1 50 ? -17.562 10.292 -8.685 1.00 85.47 47 GLY B O 1
ATOM 867 N N . SER B 1 51 ? -17.141 12.024 -10.087 1.00 93.89 48 SER B N 1
ATO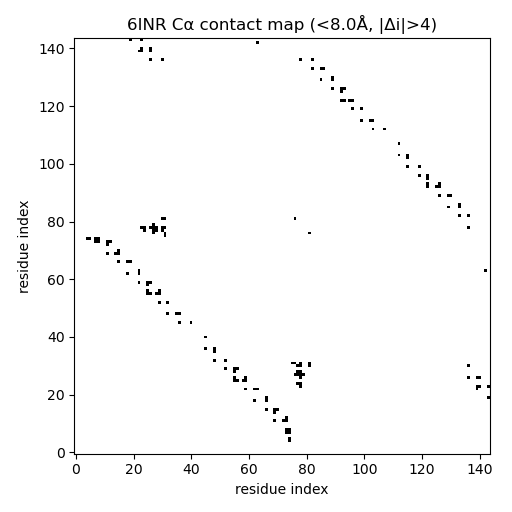M 868 C CA . SER B 1 51 ? -16.521 11.223 -11.162 1.00 94.58 48 SER B CA 1
ATOM 869 C C . SER B 1 51 ? -15.037 10.992 -10.880 1.00 88.88 48 SER B C 1
ATOM 870 O O . SER B 1 51 ? -14.170 11.809 -11.226 1.00 78.77 48 SER B O 1
ATOM 873 N N . ILE B 1 52 ? -14.764 9.870 -10.234 1.00 85.97 49 ILE B N 1
ATOM 874 C CA . ILE B 1 52 ? -13.399 9.535 -9.817 1.00 84.51 49 ILE B CA 1
ATOM 875 C C . ILE B 1 52 ? -13.034 8.138 -10.255 1.00 78.48 49 ILE B C 1
ATOM 876 O O . ILE B 1 52 ? -13.885 7.254 -10.353 1.00 73.72 49 ILE B O 1
ATOM 881 N N . THR B 1 53 ? -11.746 7.958 -10.481 1.00 75.79 50 THR B N 1
ATOM 882 C CA . THR B 1 53 ? -11.210 6.668 -10.904 1.00 75.10 50 THR B CA 1
ATOM 883 C C . THR B 1 53 ? -11.344 5.629 -9.782 1.00 76.87 50 THR B C 1
ATOM 884 O O . THR B 1 53 ? -12.377 5.520 -9.126 1.00 71.07 50 THR B O 1
ATOM 888 N N . ASP B 1 54 ? -10.292 4.850 -9.603 1.00 82.70 51 ASP B N 1
ATOM 889 C CA . ASP B 1 54 ? -10.246 3.821 -8.546 1.00 86.66 51 ASP B CA 1
ATOM 890 C C . ASP B 1 54 ? -9.063 4.029 -7.609 1.00 84.65 51 ASP B C 1
ATOM 891 O O . ASP B 1 54 ? -9.113 3.683 -6.436 1.00 82.78 51 ASP B O 1
ATOM 896 N N . ASP B 1 55 ? -8.001 4.598 -8.152 1.00 84.82 52 ASP B N 1
ATOM 897 C CA . ASP B 1 55 ? -6.903 5.127 -7.328 1.00 86.78 52 ASP B CA 1
ATOM 898 C C . ASP B 1 55 ? -7.411 6.272 -6.443 1.00 80.81 52 ASP B C 1
ATOM 899 O O . ASP B 1 55 ? -7.043 6.388 -5.273 1.00 83.17 52 ASP B O 1
ATOM 904 N N . GLN B 1 56 ? -8.258 7.106 -7.028 1.00 74.62 53 GLN B N 1
ATOM 905 C CA . GLN B 1 56 ? -8.848 8.251 -6.318 1.00 70.87 53 GLN B CA 1
ATOM 906 C C . GLN B 1 56 ? -9.791 7.764 -5.233 1.00 73.08 53 GLN B C 1
ATOM 907 O O . GLN B 1 56 ? -9.617 8.082 -4.067 1.00 74.57 53 GLN B O 1
ATOM 913 N N . LYS B 1 57 ? -10.759 6.949 -5.619 1.00 71.98 54 LYS B N 1
ATOM 914 C CA . LYS B 1 57 ? -11.698 6.380 -4.643 1.00 73.59 54 LYS B CA 1
ATOM 915 C C . LYS B 1 57 ? -10.969 5.639 -3.519 1.00 76.59 54 LYS B C 1
ATOM 916 O O . LYS B 1 57 ? -11.441 5.594 -2.382 1.00 75.64 54 LYS B O 1
ATOM 922 N N . GLU B 1 58 ? -9.816 5.064 -3.841 1.00 79.07 55 GLU B N 1
ATOM 923 C CA . GLU B 1 58 ? -9.004 4.345 -2.816 1.00 80.88 55 GLU B CA 1
ATOM 924 C C . GLU B 1 58 ? -8.420 5.301 -1.767 1.00 73.74 55 GLU B C 1
ATOM 925 O O . GLU B 1 58 ? -8.553 5.083 -0.567 1.00 71.75 55 GLU B O 1
ATOM 931 N N . ASN B 1 59 ? -7.764 6.348 -2.244 1.00 66.92 56 ASN B N 1
ATOM 932 C CA . ASN B 1 59 ? -7.150 7.359 -1.355 1.00 64.73 56 ASN B CA 1
ATOM 933 C C . ASN B 1 59 ? -8.167 8.188 -0.561 1.00 60.38 56 ASN B C 1
ATOM 934 O O . ASN B 1 59 ? -7.959 8.467 0.600 1.00 57.13 56 ASN B O 1
ATOM 939 N N . LEU B 1 60 ? -9.273 8.551 -1.194 1.00 57.89 57 LEU B N 1
ATOM 940 C CA . LEU B 1 60 ? -10.336 9.310 -0.516 1.00 59.88 57 LEU B CA 1
ATOM 941 C C . LEU B 1 60 ? -10.856 8.506 0.656 1.00 62.10 57 LEU B C 1
ATOM 942 O O . LEU B 1 60 ? -11.350 9.045 1.643 1.00 63.32 57 LEU B O 1
ATOM 947 N N . LEU B 1 61 ? -10.761 7.200 0.515 1.00 64.59 58 LEU B N 1
ATOM 948 C CA . LEU B 1 61 ? -11.219 6.282 1.566 1.00 70.27 58 LEU B CA 1
ATOM 949 C C . LEU B 1 61 ? -10.146 5.996 2.618 1.00 65.85 58 LEU B C 1
ATOM 950 O O . LEU B 1 61 ? -10.460 5.647 3.747 1.00 62.82 58 LEU B O 1
ATOM 955 N N . LYS B 1 62 ? -8.892 6.154 2.232 1.00 63.98 59 LYS B N 1
ATOM 956 C CA . LYS B 1 62 ? -7.780 6.089 3.191 1.00 64.70 59 LYS B CA 1
ATOM 957 C C . LYS B 1 62 ? -7.757 7.350 4.061 1.00 63.99 59 LYS B C 1
ATOM 958 O O . LYS B 1 62 ? -7.646 7.285 5.294 1.00 66.31 59 LYS B O 1
ATOM 964 N N . LEU B 1 63 ? -7.864 8.491 3.403 1.00 58.85 60 LEU B N 1
ATOM 965 C CA . LEU B 1 63 ? -7.897 9.771 4.109 1.00 59.17 60 LEU B CA 1
ATOM 966 C C . LEU B 1 63 ? -9.059 9.794 5.075 1.00 56.23 60 LEU B C 1
ATOM 967 O O . LEU B 1 63 ? -8.897 10.107 6.242 1.00 53.63 60 LEU B O 1
ATOM 972 N N . LYS B 1 64 ? -10.225 9.420 4.580 1.00 55.54 61 LYS B N 1
ATOM 973 C CA . LYS B 1 64 ? -11.427 9.396 5.419 1.00 56.88 61 LYS B CA 1
ATOM 974 C C . LYS B 1 64 ? -11.098 8.681 6.719 1.00 58.80 61 LYS B C 1
ATOM 975 O O . LYS B 1 64 ? -11.526 9.078 7.794 1.00 63.15 61 LYS B O 1
ATOM 981 N N . GLU B 1 65 ? -10.319 7.615 6.598 1.00 63.17 62 GLU B N 1
ATOM 982 C CA . GLU B 1 65 ? -9.971 6.765 7.757 1.00 62.29 62 GLU B CA 1
ATOM 983 C C . GLU B 1 65 ? -9.063 7.478 8.735 1.00 56.34 62 GLU B C 1
ATOM 984 O O . GLU B 1 65 ? -9.307 7.487 9.935 1.00 55.24 62 GLU B O 1
ATOM 990 N N . ASN B 1 66 ? -8.000 8.044 8.197 1.00 50.15 63 ASN B N 1
ATOM 991 C CA . ASN B 1 66 ? -7.081 8.879 8.994 1.00 50.81 63 ASN B CA 1
ATOM 992 C C . ASN B 1 66 ? -7.781 9.967 9.797 1.00 47.08 63 ASN B C 1
ATOM 993 O O . ASN B 1 66 ? -7.479 10.162 10.966 1.00 42.89 63 ASN B O 1
ATOM 998 N N . TYR B 1 67 ? -8.728 10.636 9.146 1.00 44.22 64 TYR B N 1
ATOM 999 C CA . TYR B 1 67 ? -9.572 11.664 9.795 1.00 45.14 64 TYR B CA 1
ATOM 1000 C C . TYR B 1 67 ? -10.405 11.106 10.939 1.00 45.31 64 TYR B C 1
ATOM 1001 O O . TYR B 1 67 ? -10.574 11.768 11.946 1.00 42.99 64 TYR B O 1
ATOM 1010 N N . LYS B 1 68 ? -10.926 9.905 10.769 1.00 47.18 65 LYS B N 1
ATOM 1011 C CA . LYS B 1 68 ? -11.749 9.283 11.823 1.00 53.27 65 LYS B CA 1
ATOM 1012 C C . LYS B 1 68 ? -10.903 8.790 12.996 1.00 52.52 65 LYS B C 1
ATOM 1013 O O . LYS B 1 68 ? -11.340 8.809 14.145 1.00 51.29 65 LYS B O 1
ATOM 1019 N N . GLN B 1 69 ? -9.695 8.347 12.686 1.00 53.41 66 GLN B N 1
ATOM 1020 C CA . GLN B 1 69 ? -8.705 7.975 13.717 1.00 55.62 66 GLN B CA 1
ATOM 1021 C C . GLN B 1 69 ? -8.233 9.211 14.474 1.00 54.73 66 GLN B C 1
ATOM 1022 O O . GLN B 1 69 ? -8.160 9.221 15.713 1.00 54.44 66 GLN B O 1
ATOM 1028 N N . LEU B 1 70 ? -7.938 10.254 13.706 1.00 48.58 67 LEU B N 1
ATOM 1029 C CA . LEU B 1 70 ? -7.488 11.535 14.259 1.00 42.96 67 LEU B CA 1
ATOM 1030 C C . LEU B 1 70 ? -8.560 12.117 15.170 1.00 41.82 67 LEU B C 1
ATOM 1031 O O . LEU B 1 70 ? -8.279 12.555 16.276 1.00 41.02 67 LEU B O 1
ATOM 1036 N N . ILE B 1 71 ? -9.802 12.070 14.721 1.00 40.84 68 ILE B N 1
ATOM 1037 C CA . ILE B 1 71 ? -10.923 12.562 15.555 1.00 42.04 68 ILE B CA 1
ATOM 1038 C C . ILE B 1 71 ? -11.031 11.733 16.830 1.00 44.19 68 ILE B C 1
ATOM 1039 O O . ILE B 1 71 ? -11.376 12.252 17.883 1.00 44.46 68 ILE B O 1
ATOM 1044 N N . ASP B 1 72 ? -10.752 10.444 16.713 1.00 46.25 69 ASP B N 1
ATOM 1045 C CA . ASP B 1 72 ? -10.874 9.534 17.870 1.00 51.45 69 ASP B CA 1
ATOM 1046 C C . ASP B 1 72 ? -9.895 9.892 18.989 1.00 48.03 69 ASP B C 1
ATOM 1047 O O . ASP B 1 72 ? -10.256 9.907 20.158 1.00 49.10 69 ASP B O 1
ATOM 1052 N N . ASN B 1 73 ? -8.658 10.147 18.603 1.00 45.18 70 ASN B N 1
ATOM 1053 C CA . ASN B 1 73 ? -7.611 10.566 19.551 1.00 46.39 70 ASN B CA 1
ATOM 1054 C C . ASN B 1 73 ? -7.925 11.914 20.211 1.00 44.42 70 ASN B C 1
ATOM 1055 O O . ASN B 1 73 ? -7.762 12.118 21.421 1.00 45.16 70 ASN B O 1
ATOM 1060 N N . GLN B 1 74 ? -8.432 12.810 19.398 1.00 37.01 71 GLN B N 1
ATOM 1061 C CA . GLN B 1 74 ? -8.752 14.129 19.875 1.00 33.60 71 GLN B CA 1
ATOM 1062 C C . GLN B 1 74 ? -9.890 14.110 20.871 1.00 34.43 71 GLN B C 1
ATOM 1063 O O . GLN B 1 74 ? -9.851 14.827 21.856 1.00 34.55 71 GLN B O 1
ATOM 1069 N N . LYS B 1 75 ? -10.871 13.250 20.651 1.00 35.94 72 LYS B N 1
ATOM 1070 C CA . LYS B 1 75 ? -12.025 13.151 21.579 1.00 36.67 72 LYS B CA 1
ATOM 1071 C C . LYS B 1 75 ? -11.516 12.534 22.870 1.00 35.14 72 LYS B C 1
ATOM 1072 O O . LYS B 1 75 ? -12.045 12.772 23.938 1.00 31.88 72 LYS B O 1
ATOM 1078 N N . GLU B 1 76 ? -10.469 11.738 22.727 1.00 37.80 73 GLU B N 1
ATOM 1079 C CA . GLU B 1 76 ? -9.846 11.030 23.836 1.00 43.01 73 GLU B CA 1
ATOM 1080 C C . GLU B 1 76 ? -9.129 12.038 24.699 1.00 42.36 73 GLU B C 1
ATOM 1081 O O . GLU B 1 76 ? -9.267 12.034 25.901 1.00 39.34 73 GLU B O 1
ATOM 1087 N N . GLN B 1 77 ? -8.356 12.887 24.032 1.00 41.91 74 GLN B N 1
ATOM 1088 C CA . GLN B 1 77 ? -7.561 13.951 24.681 1.00 39.42 74 GLN B CA 1
ATOM 1089 C C . GLN B 1 77 ? -8.476 14.928 25.359 1.00 35.94 74 GLN B C 1
ATOM 1090 O O . GLN B 1 77 ? -8.301 15.281 26.510 1.00 33.71 74 GLN B O 1
ATOM 1096 N N . LEU B 1 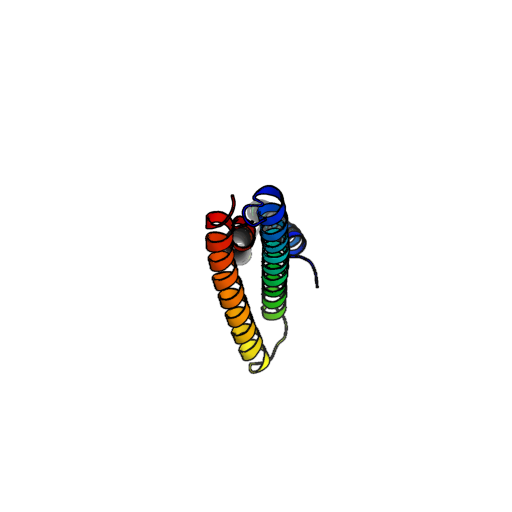78 ? -9.483 15.340 24.623 1.00 33.37 75 LEU B N 1
ATOM 1097 C CA . LEU B 1 78 ? -10.524 16.182 25.178 1.00 34.93 75 LEU B CA 1
ATOM 1098 C C . LEU B 1 78 ? -11.036 15.587 26.497 1.00 37.93 75 LEU B C 1
ATOM 1099 O O . LEU B 1 78 ? -11.179 16.267 27.486 1.00 39.45 75 LEU B O 1
ATOM 1104 N N . LYS B 1 79 ? -11.268 14.290 26.498 1.00 41.60 76 LYS B N 1
ATOM 1105 C CA . LYS B 1 79 ? -11.800 13.584 27.683 1.00 44.30 76 LYS B CA 1
ATOM 1106 C C . LYS B 1 79 ? -10.831 13.731 28.863 1.00 38.12 76 LYS B C 1
ATOM 1107 O O . LYS B 1 79 ? -11.208 14.114 29.959 1.00 34.15 76 LYS B O 1
ATOM 1113 N N . THR B 1 80 ? -9.580 13.406 28.608 1.00 35.01 77 THR B N 1
ATOM 1114 C CA . THR B 1 80 ? -8.523 13.573 29.599 1.00 35.34 77 THR B CA 1
ATOM 1115 C C . THR B 1 80 ? -8.433 15.006 30.118 1.00 34.71 77 THR B C 1
ATOM 1116 O O . THR B 1 80 ? -8.300 15.233 31.313 1.00 37.10 77 THR B O 1
ATOM 1120 N N . TYR B 1 81 ? -8.453 15.961 29.205 1.00 32.10 78 TYR B N 1
ATOM 1121 C CA . TYR B 1 81 ? -8.391 17.377 29.585 1.00 29.89 78 TYR B CA 1
ATOM 1122 C C . TYR B 1 81 ? -9.544 17.763 30.477 1.00 32.69 78 TYR B C 1
ATOM 1123 O O . TYR B 1 81 ? -9.342 18.428 31.493 1.00 35.72 78 TYR B O 1
ATOM 1132 N N . LYS B 1 82 ? -10.739 17.331 30.122 1.00 36.36 79 LYS B N 1
ATOM 1133 C CA . LYS B 1 82 ? -11.920 17.595 30.979 1.00 44.37 79 LYS B CA 1
ATOM 1134 C C . LYS B 1 82 ? -11.824 16.914 32.359 1.00 46.13 79 LYS B C 1
ATOM 1135 O O . LYS B 1 82 ? -12.408 17.389 33.332 1.00 46.81 79 LYS B O 1
ATOM 1141 N N . ASN B 1 83 ? -11.067 15.826 32.436 1.00 46.44 80 ASN B N 1
ATOM 1142 C CA . ASN B 1 83 ? -10.729 15.207 33.728 1.00 49.21 80 ASN B CA 1
ATOM 1143 C C . ASN B 1 83 ? -9.889 16.139 34.587 1.00 48.16 80 ASN B C 1
ATOM 1144 O O . ASN B 1 83 ? -10.297 16.539 35.673 1.00 54.05 80 ASN B O 1
ATOM 1149 N N . LEU B 1 84 ? -8.708 16.479 34.080 1.00 44.79 81 LEU B N 1
ATOM 1150 C CA . LEU B 1 84 ? -7.791 17.422 34.759 1.00 41.19 81 LEU B CA 1
ATOM 1151 C C . LEU B 1 84 ? -8.595 18.524 35.431 1.00 42.94 81 LEU B C 1
ATOM 1152 O O . LEU B 1 84 ? -8.324 18.898 36.567 1.00 43.84 81 LEU B O 1
ATOM 1157 N N . LEU B 1 85 ? -9.658 18.929 34.745 1.00 43.52 82 LEU B N 1
ATOM 1158 C CA . LEU B 1 85 ? -10.550 20.026 35.158 1.00 43.24 82 LEU B CA 1
ATOM 1159 C C . LEU B 1 85 ? -11.637 19.545 36.086 1.00 48.36 82 LEU B C 1
ATOM 1160 O O . LEU B 1 85 ? -12.056 20.243 37.005 1.00 47.40 82 LEU B O 1
ATOM 1165 N N . ASN B 1 86 ? -12.137 18.366 35.757 1.00 55.94 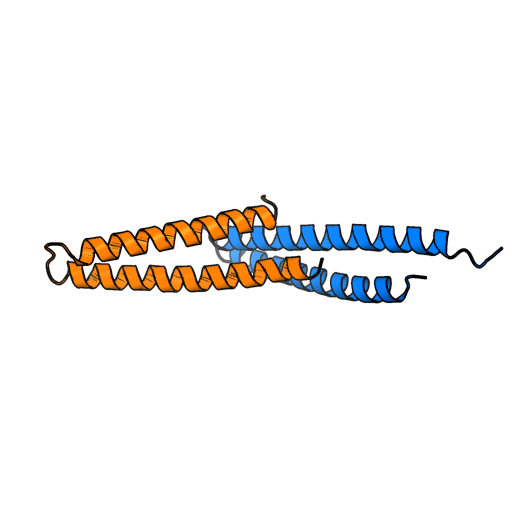83 ASN B N 1
ATOM 1166 C CA . ASN B 1 86 ? -13.225 17.680 36.494 1.00 61.51 83 ASN B CA 1
ATOM 1167 C C . ASN B 1 86 ? -13.160 17.901 38.012 1.00 61.33 83 ASN B C 1
ATOM 1168 O O . ASN B 1 86 ? -14.140 18.273 38.673 1.00 58.79 83 ASN B O 1
ATOM 1173 N N . ASP B 1 87 ? -11.960 17.682 38.521 1.00 59.67 84 ASP B N 1
ATOM 1174 C CA . ASP B 1 87 ? -11.628 17.774 39.963 1.00 63.22 84 ASP B CA 1
ATOM 1175 C C . ASP B 1 87 ? -12.051 19.068 40.710 1.00 60.01 84 ASP B C 1
ATOM 1176 O O . ASP B 1 87 ? -12.254 19.069 41.924 1.00 59.85 84 ASP B O 1
ATOM 1181 N N . LEU B 1 88 ? -12.200 20.150 39.963 1.00 57.50 85 LEU B N 1
ATOM 1182 C CA . LEU B 1 88 ? -12.399 21.495 40.531 1.00 52.99 85 LEU B CA 1
ATOM 1183 C C . LEU B 1 88 ? -13.883 21.836 40.623 1.00 54.39 85 LEU B C 1
ATOM 1184 O O . LEU B 1 88 ? -14.299 22.593 41.499 1.00 60.16 85 LEU B O 1
#